Protein AF-A0A4Q4M6F7-F1 (afdb_monomer_lite)

Sequence (134 aa):
MSRASLPPITITNVLPPHSGQSPSTTSTSSVPSSMERASRRMSLDIPGPRDLAVVAYSQWQQSNVADEAQKTEYQKACDITLLEMLDLEQLHEDQDYDFFIQNGVKRGVARRYVRDIGRWAELHKSTCNREQES

Foldseek 3Di:
DDDDDDDDDDDDDDDDDDDDDDDDDDDDDPPDPVVVVVVPLPQLCQDDDQLVLLVVLLVVVLVVDDDPVLNVLSVQVSVVCVVVPHGLSRLQSVVPLVVSVVVPRDSVSSNCSSVCSSVVSVVNVVVVVVVVVD

Radius of gyration: 25.96 Å; chains: 1; bounding box: 68×55×56 Å

Organism: Alternaria alternata (NCBI:txid5599)

Secondary structure (DSSP, 8-state):
-PPP-PPPPP--PPPPP-------------PPPHHHHHTTS------S-HHHHHHHHHHHHHHT---HHHHHHHHHHHHHHHHTT--HHHHHHH---HHHHHTT--HHHHHHHHHTHHHHHHHHHHHHHHHH--

Structure (mmCIF, N/CA/C/O backbone):
data_AF-A0A4Q4M6F7-F1
#
_entry.id   AF-A0A4Q4M6F7-F1
#
loop_
_atom_site.group_PDB
_atom_site.id
_atom_site.type_symbol
_atom_site.label_atom_id
_atom_site.label_alt_id
_atom_site.label_comp_id
_atom_site.label_asym_id
_atom_site.label_entity_id
_atom_site.label_seq_id
_atom_site.pdbx_PDB_ins_code
_atom_site.Cartn_x
_atom_site.Cartn_y
_atom_site.Cartn_z
_atom_site.occupancy
_atom_site.B_iso_or_equiv
_atom_site.auth_seq_id
_atom_site.auth_comp_id
_atom_site.auth_asym_id
_atom_site.auth_atom_id
_atom_site.pdbx_PDB_model_num
ATOM 1 N N . MET A 1 1 ? 55.251 -38.724 0.946 1.00 47.25 1 MET A N 1
ATOM 2 C CA . MET A 1 1 ? 53.782 -38.901 0.963 1.00 47.25 1 MET A CA 1
ATOM 3 C C . MET A 1 1 ? 53.306 -38.805 -0.479 1.00 47.25 1 MET A C 1
ATOM 5 O O . MET A 1 1 ? 53.420 -37.745 -1.079 1.00 47.25 1 MET A O 1
ATOM 9 N N . SER A 1 2 ? 52.955 -39.941 -1.076 1.00 51.34 2 SER A N 1
ATOM 10 C CA . SER A 1 2 ? 52.744 -40.102 -2.520 1.00 51.34 2 SER A CA 1
ATOM 11 C C . SER A 1 2 ? 51.392 -39.523 -2.957 1.00 51.34 2 SER A C 1
ATOM 13 O O . SER A 1 2 ? 50.365 -39.873 -2.382 1.00 51.34 2 SER A O 1
ATOM 15 N N . ARG A 1 3 ? 51.385 -38.641 -3.969 1.00 54.09 3 ARG A N 1
ATOM 16 C CA . ARG A 1 3 ? 50.157 -38.151 -4.626 1.00 54.09 3 ARG A CA 1
ATOM 17 C C . ARG A 1 3 ? 49.496 -39.309 -5.374 1.00 54.09 3 ARG A C 1
ATOM 19 O O . ARG A 1 3 ? 50.128 -39.916 -6.235 1.00 54.09 3 ARG A O 1
ATOM 26 N N . ALA A 1 4 ? 48.234 -39.591 -5.061 1.00 61.91 4 ALA A N 1
ATOM 27 C CA . ALA A 1 4 ? 47.411 -40.499 -5.847 1.00 61.91 4 ALA A CA 1
ATOM 28 C C . ALA A 1 4 ? 47.161 -39.878 -7.232 1.00 61.91 4 ALA A C 1
ATOM 30 O O . ALA A 1 4 ? 46.590 -38.793 -7.342 1.00 61.91 4 ALA A O 1
ATOM 31 N N . SER A 1 5 ? 47.647 -40.549 -8.276 1.00 67.00 5 SER A N 1
ATOM 32 C CA . SER A 1 5 ? 47.371 -40.219 -9.673 1.00 67.00 5 SER A CA 1
ATOM 33 C C . SER A 1 5 ? 46.030 -40.844 -10.043 1.00 67.00 5 SER A C 1
ATOM 35 O O . SER A 1 5 ? 45.917 -42.069 -10.080 1.00 67.00 5 SER A O 1
ATOM 37 N N . LEU A 1 6 ? 45.001 -40.022 -10.244 1.00 74.88 6 LEU A N 1
ATOM 38 C CA . LEU A 1 6 ? 43.699 -40.496 -10.708 1.00 74.88 6 LEU A CA 1
ATOM 39 C C . LEU A 1 6 ? 43.691 -40.562 -12.241 1.00 74.88 6 LEU A C 1
ATOM 41 O O . LEU A 1 6 ? 44.250 -39.671 -12.887 1.00 74.88 6 LEU A O 1
ATOM 45 N N . PRO A 1 7 ? 43.077 -41.599 -12.835 1.00 74.06 7 PRO A N 1
ATOM 46 C CA . PRO A 1 7 ? 42.984 -41.713 -14.280 1.00 74.06 7 PRO A CA 1
ATOM 47 C C . PRO A 1 7 ? 42.039 -40.646 -14.871 1.00 74.06 7 PRO A C 1
ATOM 49 O O . PRO A 1 7 ? 41.150 -40.150 -14.172 1.00 74.06 7 PRO A O 1
ATOM 52 N N . PRO A 1 8 ? 42.199 -40.296 -16.160 1.00 69.06 8 PRO A N 1
ATOM 53 C CA . PRO A 1 8 ? 41.361 -39.305 -16.829 1.00 69.06 8 PRO A CA 1
ATOM 54 C C . PRO A 1 8 ? 39.900 -39.760 -16.932 1.00 69.06 8 PRO A C 1
ATOM 56 O O . PRO A 1 8 ? 39.624 -40.911 -17.264 1.00 69.06 8 PRO A O 1
ATOM 59 N N . ILE A 1 9 ? 38.964 -38.838 -16.698 1.00 75.50 9 ILE A N 1
ATOM 60 C CA . ILE A 1 9 ? 37.523 -39.070 -16.855 1.00 75.50 9 ILE A CA 1
ATOM 61 C C . ILE A 1 9 ? 37.095 -38.563 -18.234 1.00 75.50 9 ILE A C 1
ATOM 63 O O . ILE A 1 9 ? 37.317 -37.401 -18.571 1.00 75.50 9 ILE A O 1
ATOM 67 N N . THR A 1 10 ? 36.461 -39.425 -19.029 1.00 74.81 10 THR A N 1
ATOM 68 C CA . THR A 1 10 ? 35.885 -39.068 -20.332 1.00 74.81 10 THR A CA 1
ATOM 69 C C . THR A 1 10 ? 34.380 -38.861 -20.187 1.00 74.81 10 THR A C 1
ATOM 71 O O . THR A 1 10 ? 33.653 -39.801 -19.874 1.00 74.81 10 THR A O 1
ATOM 74 N N . ILE A 1 11 ? 33.903 -37.638 -20.427 1.00 76.31 11 ILE A N 1
ATOM 75 C CA . ILE A 1 11 ? 32.470 -37.311 -20.440 1.00 76.31 11 ILE A CA 1
ATOM 76 C C . ILE A 1 11 ? 31.996 -37.313 -21.897 1.00 76.31 11 ILE A C 1
ATOM 78 O O . ILE A 1 11 ? 32.428 -36.482 -22.692 1.00 76.31 11 ILE A O 1
ATOM 82 N N . THR A 1 12 ? 31.117 -38.253 -22.248 1.00 73.44 12 THR A N 1
ATOM 83 C CA . THR A 1 12 ? 30.487 -38.330 -23.577 1.00 73.44 12 THR A CA 1
ATOM 84 C C . THR A 1 12 ? 29.114 -37.673 -23.512 1.00 73.44 12 THR A C 1
ATOM 86 O O . THR A 1 12 ? 28.226 -38.173 -22.827 1.00 73.44 12 THR A O 1
ATOM 89 N N . ASN A 1 13 ? 28.933 -36.559 -24.220 1.00 68.44 13 ASN A N 1
ATOM 90 C CA . ASN A 1 13 ? 27.624 -35.932 -24.366 1.00 68.44 13 ASN A CA 1
ATOM 91 C C . ASN A 1 13 ? 26.873 -36.614 -25.520 1.00 68.44 13 ASN A C 1
ATOM 93 O O . ASN A 1 13 ? 27.329 -36.560 -26.662 1.00 68.44 13 ASN A O 1
ATOM 97 N N . VAL A 1 14 ? 25.748 -37.268 -25.233 1.00 76.38 14 VAL A N 1
ATOM 98 C CA . VAL A 1 14 ? 24.886 -37.881 -26.255 1.00 76.38 14 VAL A CA 1
ATOM 99 C C . VAL A 1 14 ? 23.678 -36.983 -26.512 1.00 76.38 14 VAL A C 1
ATOM 101 O O . VAL A 1 14 ? 22.942 -36.636 -25.593 1.00 76.38 14 VAL A O 1
ATOM 104 N N . LEU A 1 15 ? 23.485 -36.583 -27.770 1.00 68.50 15 LEU A N 1
ATOM 105 C CA . LEU A 1 15 ? 22.329 -35.799 -28.201 1.00 68.50 15 LEU A CA 1
ATOM 106 C C . LEU A 1 15 ? 21.182 -36.760 -28.580 1.00 68.50 15 LEU A C 1
ATOM 108 O O . LEU A 1 15 ? 21.435 -37.712 -29.323 1.00 68.50 15 LEU A O 1
ATOM 112 N N . PRO A 1 16 ? 19.936 -36.548 -28.119 1.00 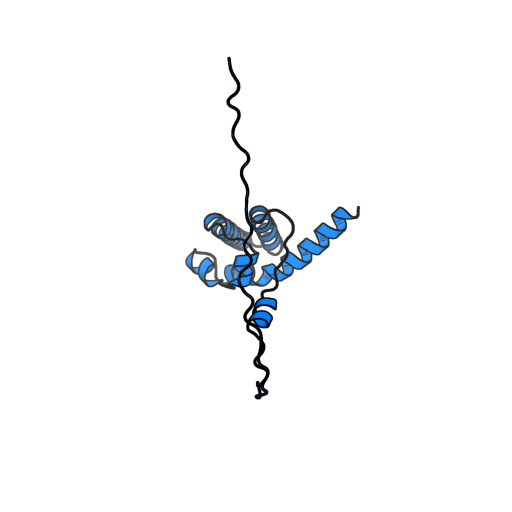59.81 16 PRO A N 1
ATOM 113 C CA . PRO A 1 16 ? 18.805 -37.373 -28.532 1.00 59.81 16 PRO A CA 1
ATOM 114 C C . PRO A 1 16 ? 18.541 -37.268 -30.046 1.00 59.81 16 PRO A C 1
ATOM 116 O O . PRO A 1 16 ? 18.718 -36.189 -30.624 1.00 59.81 16 PRO A O 1
ATOM 119 N N . PRO A 1 17 ? 18.081 -38.347 -30.701 1.00 55.28 17 PRO A N 1
ATOM 120 C CA . PRO A 1 17 ? 17.718 -38.309 -32.110 1.00 55.28 17 PRO A CA 1
ATOM 121 C C . PRO A 1 17 ? 16.516 -37.380 -32.329 1.00 55.28 17 PRO A C 1
ATOM 123 O O . PRO A 1 17 ? 15.420 -37.601 -31.813 1.00 55.28 17 PRO A O 1
ATOM 126 N N . HIS A 1 18 ? 16.726 -36.339 -33.132 1.00 58.00 18 HIS A N 1
ATOM 127 C CA . HIS A 1 18 ? 15.663 -35.525 -33.702 1.00 58.00 18 HIS A CA 1
ATOM 128 C C . HIS A 1 18 ? 14.899 -36.383 -34.716 1.00 58.00 18 HIS A C 1
ATOM 130 O O . HIS A 1 18 ? 15.433 -36.781 -35.749 1.00 58.00 18 HIS A O 1
ATOM 136 N N . SER A 1 19 ? 13.645 -36.707 -34.408 1.00 55.44 19 SER A N 1
ATOM 137 C CA . SER A 1 19 ? 12.766 -37.385 -35.362 1.00 55.44 19 SER A CA 1
ATOM 138 C C . SER A 1 19 ? 12.347 -36.388 -36.441 1.00 55.44 19 SER A C 1
ATOM 140 O O . SER A 1 19 ? 11.687 -35.388 -36.159 1.00 55.44 19 SER A O 1
ATOM 142 N N . GLY A 1 20 ? 12.785 -36.640 -37.673 1.00 51.84 20 GLY A N 1
ATOM 143 C CA . GLY A 1 20 ? 12.445 -35.845 -38.845 1.00 51.84 20 GLY A CA 1
ATOM 144 C C . GLY A 1 20 ? 11.037 -36.134 -39.378 1.00 51.84 20 GLY A C 1
ATOM 145 O O . GLY A 1 20 ? 10.696 -37.278 -39.645 1.00 51.84 20 GLY A O 1
ATOM 146 N N . GLN A 1 21 ? 10.289 -35.041 -39.563 1.00 52.28 21 GLN A N 1
ATOM 147 C CA . GLN A 1 21 ? 9.378 -34.696 -40.671 1.00 52.28 21 GLN A CA 1
ATOM 148 C C . GLN A 1 21 ? 8.187 -35.599 -41.065 1.00 52.28 21 GLN A C 1
ATOM 150 O O . GLN A 1 21 ? 8.338 -36.705 -41.573 1.00 52.28 21 GLN A O 1
ATOM 155 N N . SER A 1 22 ? 7.005 -34.970 -41.135 1.00 43.03 22 SER A N 1
ATOM 156 C CA . SER A 1 22 ? 6.291 -34.839 -42.421 1.00 43.03 22 SER A CA 1
ATOM 157 C C . SER A 1 22 ? 5.313 -33.652 -42.447 1.00 43.03 22 SER A C 1
ATOM 159 O O . SER A 1 22 ? 4.704 -33.351 -41.420 1.00 43.03 22 SER A O 1
ATOM 161 N N . PRO A 1 23 ? 5.150 -32.970 -43.600 1.00 58.44 23 PRO A N 1
ATOM 162 C CA . PRO A 1 23 ? 4.216 -31.867 -43.780 1.00 58.44 23 PRO A CA 1
ATOM 163 C C . PRO A 1 23 ? 2.865 -32.390 -44.276 1.00 58.44 23 PRO A C 1
ATOM 165 O O . PRO A 1 23 ? 2.827 -33.209 -45.189 1.00 58.44 23 PRO A O 1
ATOM 168 N N . SER A 1 24 ? 1.752 -31.890 -43.740 1.00 40.03 24 SER A N 1
ATOM 169 C CA . SER A 1 24 ? 0.466 -31.864 -44.449 1.00 40.03 24 SER A CA 1
ATOM 170 C C . SER A 1 24 ? -0.499 -30.892 -43.783 1.00 40.03 24 SER A C 1
ATOM 172 O O . SER A 1 24 ? -0.732 -30.911 -42.580 1.00 40.03 24 SER A O 1
ATOM 174 N N . THR A 1 25 ? -1.020 -30.019 -44.629 1.00 50.88 25 THR A N 1
ATOM 175 C CA . THR A 1 25 ? -1.990 -28.953 -44.410 1.00 50.88 25 THR A CA 1
ATOM 176 C C . THR A 1 25 ? -3.277 -29.432 -43.744 1.00 50.88 25 THR A C 1
ATOM 178 O O . THR A 1 25 ? -3.956 -30.297 -44.296 1.00 50.88 25 THR A O 1
ATOM 181 N N . THR A 1 26 ? -3.699 -28.802 -42.646 1.00 42.78 26 THR A N 1
ATOM 182 C CA . THR A 1 26 ? -5.131 -28.604 -42.372 1.00 42.78 26 THR A CA 1
ATOM 183 C C . THR A 1 26 ? -5.357 -27.457 -41.388 1.00 42.78 26 THR A C 1
ATOM 185 O O . THR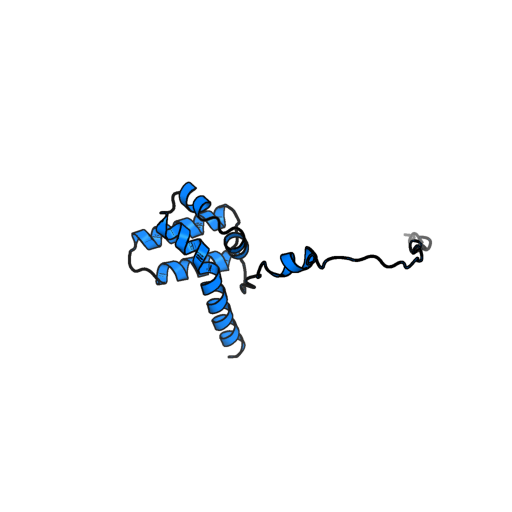 A 1 26 ? -4.730 -27.375 -40.341 1.00 42.78 26 THR A O 1
ATOM 188 N N . SER A 1 27 ? -6.243 -26.562 -41.813 1.00 50.47 27 SER A N 1
ATOM 189 C CA . SER A 1 27 ? -6.915 -25.447 -41.151 1.00 50.47 27 SER A CA 1
ATOM 190 C C . SER A 1 27 ? -6.808 -25.364 -39.624 1.00 50.47 27 SER A C 1
ATOM 192 O O . SER A 1 27 ? -7.411 -26.164 -38.913 1.00 50.47 27 SER A O 1
ATOM 194 N N . THR A 1 28 ? -6.195 -24.290 -39.124 1.00 41.25 28 THR A N 1
ATOM 195 C CA . THR A 1 28 ? -6.323 -23.903 -37.714 1.00 41.25 28 THR A CA 1
ATOM 196 C C . THR A 1 28 ? -6.846 -22.479 -37.646 1.00 41.25 28 THR A C 1
ATOM 198 O O . THR A 1 28 ? -6.126 -21.514 -37.891 1.00 41.25 28 THR A O 1
ATOM 201 N N . SER A 1 29 ? -8.138 -22.373 -37.326 1.00 51.91 29 SER A N 1
ATOM 202 C CA . SER A 1 29 ? -8.727 -21.204 -36.675 1.00 51.91 29 SER A CA 1
ATOM 203 C C . SER A 1 29 ? -7.724 -20.666 -35.659 1.00 51.91 29 SER A C 1
ATOM 205 O O . SER A 1 29 ? -7.322 -21.400 -34.757 1.00 51.91 29 SER A O 1
ATOM 207 N N . SER A 1 30 ? -7.304 -19.415 -35.821 1.00 50.44 30 SER A N 1
ATOM 208 C CA . SER A 1 30 ? -6.378 -18.721 -34.933 1.00 50.44 30 SER A CA 1
ATOM 209 C C . SER A 1 30 ? -7.007 -18.544 -33.550 1.00 50.44 30 SER A C 1
ATOM 211 O O . SER A 1 30 ? -7.541 -17.489 -33.214 1.00 50.44 30 SER A O 1
ATOM 213 N N . VAL A 1 31 ? -6.972 -19.599 -32.740 1.00 61.38 31 VAL A N 1
ATOM 214 C CA . VAL A 1 31 ? -7.026 -19.477 -31.290 1.00 61.38 31 VAL A CA 1
ATOM 215 C C . VAL A 1 31 ? -5.684 -18.879 -30.870 1.00 61.38 31 VAL A C 1
ATOM 217 O O . VAL A 1 31 ? -4.650 -19.489 -31.151 1.00 61.38 31 VAL A O 1
ATOM 220 N N . PRO A 1 32 ? -5.647 -17.683 -30.259 1.00 49.47 32 PRO A N 1
ATOM 221 C CA . PRO A 1 32 ? -4.391 -17.145 -29.769 1.00 49.47 32 PRO A CA 1
ATOM 222 C C . PRO A 1 32 ? -3.803 -18.141 -28.769 1.00 49.47 32 PRO A C 1
ATOM 224 O O . PRO A 1 32 ? -4.480 -18.591 -27.839 1.00 49.47 32 PRO A O 1
ATOM 227 N N . SER A 1 33 ? -2.549 -18.519 -29.021 1.00 49.50 33 SER A N 1
ATOM 228 C CA . SER A 1 33 ? -1.758 -19.386 -28.157 1.00 49.50 33 SER A CA 1
ATOM 229 C C . SER A 1 33 ? -1.837 -18.870 -26.722 1.00 49.50 33 SER A C 1
ATOM 231 O O . SER A 1 33 ? -1.714 -17.671 -26.477 1.00 49.50 33 SER A O 1
ATOM 233 N N . SER A 1 34 ? -2.011 -19.773 -25.756 1.00 54.56 34 SER A N 1
ATOM 234 C CA . SER A 1 34 ? -2.006 -19.463 -24.318 1.00 54.56 34 SER A CA 1
ATOM 235 C C . SER A 1 34 ? -0.778 -18.641 -23.882 1.00 54.56 34 SER A C 1
ATOM 237 O O . SER A 1 34 ? -0.822 -17.960 -22.859 1.00 54.56 34 SER A O 1
ATOM 239 N N . MET A 1 35 ? 0.292 -18.660 -24.681 1.00 50.44 35 MET A N 1
ATOM 240 C CA . MET A 1 35 ? 1.505 -17.865 -24.499 1.00 50.44 35 MET A CA 1
ATOM 241 C C . MET A 1 35 ? 1.275 -16.347 -24.651 1.00 50.44 35 MET A C 1
ATOM 243 O O . MET A 1 35 ? 1.936 -15.571 -23.974 1.00 50.44 35 MET A O 1
ATOM 247 N N . GLU A 1 36 ? 0.289 -15.904 -25.441 1.00 45.12 36 GLU A N 1
ATOM 248 C CA . GLU A 1 36 ? -0.084 -14.480 -25.539 1.00 45.12 36 GLU A CA 1
ATOM 249 C C . GLU A 1 36 ? -0.959 -13.998 -24.372 1.00 45.12 36 GLU A C 1
ATOM 251 O O . GLU A 1 36 ? -0.925 -12.818 -24.021 1.00 45.12 36 GLU A O 1
ATOM 256 N N . ARG A 1 37 ? -1.715 -14.888 -23.709 1.00 46.94 37 ARG A N 1
ATOM 257 C CA . ARG A 1 37 ? -2.390 -14.526 -22.446 1.00 46.94 37 ARG A CA 1
ATOM 258 C C . ARG A 1 37 ? -1.407 -14.380 -21.290 1.00 46.94 37 ARG A C 1
ATOM 260 O O . ARG A 1 37 ? -1.651 -13.568 -20.404 1.00 46.94 37 ARG A O 1
ATOM 267 N N . ALA A 1 38 ? -0.293 -15.113 -21.317 1.00 49.44 38 ALA A N 1
ATOM 268 C CA . ALA A 1 38 ? 0.782 -14.952 -20.340 1.00 49.44 38 ALA A CA 1
ATOM 269 C C . ALA A 1 38 ? 1.484 -13.584 -20.459 1.00 49.44 38 ALA A C 1
ATOM 271 O O . ALA A 1 38 ? 2.035 -13.097 -19.480 1.00 49.44 38 ALA A O 1
ATOM 272 N N . SER A 1 39 ? 1.388 -12.926 -21.621 1.00 46.81 39 SER A N 1
ATOM 273 C CA . SER A 1 39 ? 2.016 -11.629 -21.901 1.00 46.81 39 SER A CA 1
ATOM 274 C C . SER A 1 39 ? 1.277 -10.411 -21.317 1.00 46.81 39 SER A C 1
ATOM 276 O O . SER A 1 39 ? 1.681 -9.280 -21.577 1.00 46.81 39 SER A O 1
ATOM 278 N N . ARG A 1 40 ? 0.184 -10.598 -20.559 1.00 50.81 40 ARG A N 1
ATOM 279 C CA . ARG A 1 40 ? -0.629 -9.495 -20.001 1.00 50.81 40 ARG A CA 1
ATOM 280 C C . ARG A 1 40 ? -0.828 -9.517 -18.486 1.00 50.81 40 ARG A C 1
ATOM 282 O O . ARG A 1 40 ? -1.638 -8.747 -17.979 1.00 50.81 40 ARG A O 1
ATOM 289 N N . ARG A 1 41 ? -0.059 -10.315 -17.745 1.00 56.78 41 ARG A N 1
ATOM 290 C CA . ARG A 1 41 ? 0.208 -9.978 -16.340 1.00 56.78 41 ARG A CA 1
ATOM 291 C C . ARG A 1 41 ? 1.327 -8.947 -16.359 1.00 56.78 41 ARG A C 1
ATOM 293 O O . ARG A 1 41 ? 2.491 -9.311 -16.440 1.00 56.78 41 ARG A O 1
ATOM 300 N N . MET A 1 42 ? 0.955 -7.672 -16.476 1.00 64.38 42 MET A N 1
ATOM 301 C CA . MET A 1 42 ? 1.910 -6.564 -16.523 1.00 64.38 42 MET A CA 1
ATOM 302 C C . MET A 1 42 ? 2.711 -6.586 -15.220 1.00 64.38 42 MET A C 1
ATOM 304 O O . MET A 1 42 ? 2.160 -6.242 -14.174 1.00 64.38 42 MET A O 1
ATOM 308 N N . SER A 1 43 ? 3.969 -7.035 -15.277 1.00 80.56 43 SER A N 1
ATOM 309 C CA . SER A 1 43 ? 4.887 -6.875 -14.154 1.00 80.56 43 SER A CA 1
ATOM 310 C C . SER A 1 43 ? 4.983 -5.388 -13.849 1.00 80.56 43 SER A C 1
ATOM 312 O O . SER A 1 43 ? 5.045 -4.543 -14.750 1.00 80.56 43 SER A O 1
ATOM 314 N N . LEU A 1 44 ? 4.908 -5.049 -12.568 1.00 90.38 44 LEU A N 1
ATOM 315 C CA . LEU A 1 44 ? 4.963 -3.656 -12.169 1.00 90.38 44 LEU A CA 1
ATOM 316 C C . LEU A 1 44 ? 6.402 -3.161 -12.098 1.00 90.38 44 LEU A C 1
ATOM 318 O O . LEU A 1 44 ? 6.553 -1.965 -11.909 1.00 90.38 44 LEU A O 1
ATOM 322 N N . ASP A 1 45 ? 7.419 -4.011 -12.296 1.00 90.69 45 ASP A N 1
ATOM 323 C CA . ASP A 1 45 ? 8.868 -3.733 -12.264 1.00 90.69 45 ASP A CA 1
ATOM 324 C C . ASP A 1 45 ? 9.233 -2.682 -11.206 1.00 90.69 45 ASP A C 1
ATOM 326 O O . ASP A 1 45 ? 9.856 -1.656 -11.496 1.00 90.69 45 ASP A O 1
ATOM 330 N N . ILE A 1 46 ? 8.738 -2.883 -9.986 1.00 94.25 46 ILE A N 1
ATOM 331 C CA . ILE A 1 46 ? 8.907 -1.922 -8.898 1.00 94.25 46 ILE A CA 1
ATOM 332 C C . ILE A 1 46 ? 10.387 -1.937 -8.486 1.00 94.25 46 ILE A C 1
ATOM 334 O O . ILE A 1 46 ? 10.907 -3.005 -8.155 1.00 94.25 46 ILE A O 1
ATOM 338 N N . PRO A 1 47 ? 11.092 -0.791 -8.516 1.00 93.00 47 PRO A N 1
ATOM 339 C CA . PRO A 1 47 ? 12.501 -0.750 -8.153 1.00 93.00 47 PRO A CA 1
ATOM 340 C C . PRO A 1 47 ? 12.708 -1.003 -6.651 1.00 93.00 47 PRO A C 1
ATOM 342 O O . PRO A 1 47 ? 11.911 -0.579 -5.817 1.00 93.00 47 PRO A O 1
ATOM 345 N N . GLY A 1 48 ? 13.833 -1.640 -6.313 1.00 93.38 48 GLY A N 1
ATOM 346 C CA . GLY A 1 48 ? 14.268 -1.867 -4.932 1.00 93.38 48 GLY A CA 1
ATOM 347 C C . GLY A 1 48 ? 13.712 -3.141 -4.269 1.00 93.38 48 GLY A C 1
ATOM 348 O O . GLY A 1 48 ? 13.064 -3.961 -4.920 1.00 93.38 48 GLY A O 1
ATOM 349 N N . PRO A 1 49 ? 14.017 -3.357 -2.973 1.00 97.19 49 PRO A N 1
ATOM 350 C CA . PRO A 1 49 ? 13.520 -4.506 -2.214 1.00 97.19 49 PRO A CA 1
ATOM 351 C C . PRO A 1 49 ? 11.995 -4.486 -2.041 1.00 97.19 49 PRO A C 1
ATOM 353 O O . PRO A 1 49 ? 11.400 -3.440 -1.782 1.00 97.19 49 PRO A O 1
ATOM 356 N N . ARG A 1 50 ? 11.363 -5.658 -2.161 1.00 97.50 50 ARG A N 1
ATOM 357 C CA . ARG A 1 50 ? 9.897 -5.810 -2.185 1.00 97.50 50 ARG A CA 1
ATOM 358 C C . ARG A 1 50 ? 9.223 -5.427 -0.868 1.00 97.50 50 ARG A C 1
ATOM 360 O O . ARG A 1 50 ? 8.196 -4.757 -0.875 1.00 97.50 50 ARG A O 1
ATOM 367 N N . ASP A 1 51 ? 9.818 -5.816 0.250 1.00 98.00 51 ASP A N 1
ATOM 368 C CA . ASP A 1 51 ? 9.366 -5.475 1.599 1.00 98.00 51 ASP A CA 1
ATOM 369 C C . ASP A 1 51 ? 9.424 -3.959 1.844 1.00 98.00 51 ASP A C 1
ATOM 371 O O . ASP A 1 51 ? 8.458 -3.360 2.320 1.00 98.00 51 ASP A O 1
ATOM 375 N N . LEU A 1 52 ? 10.513 -3.308 1.425 1.00 98.19 52 LEU A N 1
ATOM 376 C CA . LEU A 1 52 ? 10.636 -1.851 1.511 1.00 98.19 52 LEU A CA 1
ATOM 377 C C . LEU A 1 52 ? 9.648 -1.133 0.585 1.00 98.19 52 LEU A C 1
ATOM 379 O O . LEU A 1 52 ? 9.114 -0.087 0.961 1.00 98.19 52 LEU A O 1
ATOM 383 N N . ALA A 1 53 ? 9.355 -1.697 -0.589 1.00 98.06 53 ALA A N 1
ATOM 384 C CA . ALA A 1 53 ? 8.338 -1.160 -1.485 1.00 98.06 53 ALA A CA 1
ATOM 385 C C . ALA A 1 53 ? 6.941 -1.170 -0.840 1.00 98.06 53 ALA A C 1
ATOM 387 O O . ALA A 1 53 ? 6.224 -0.176 -0.946 1.00 98.06 53 ALA A O 1
ATOM 388 N N . VAL A 1 54 ? 6.570 -2.231 -0.109 1.00 98.62 54 VAL A N 1
ATOM 389 C CA . VAL A 1 54 ? 5.302 -2.292 0.647 1.00 98.62 54 VAL A CA 1
ATOM 390 C C . VAL A 1 54 ? 5.224 -1.169 1.687 1.00 98.62 54 VAL A C 1
ATOM 392 O O . VAL A 1 54 ? 4.195 -0.491 1.796 1.00 98.62 54 VAL A O 1
ATOM 395 N N . VAL A 1 55 ? 6.316 -0.912 2.411 1.00 98.56 55 VAL A N 1
ATOM 396 C CA . VAL A 1 55 ? 6.382 0.177 3.400 1.00 98.56 55 VAL A CA 1
ATOM 397 C C . VAL A 1 55 ? 6.246 1.543 2.722 1.00 98.56 55 VAL A C 1
ATOM 399 O O . VAL A 1 55 ? 5.405 2.349 3.125 1.00 98.56 55 VAL A O 1
ATOM 402 N N . ALA A 1 56 ? 7.019 1.801 1.665 1.00 98.44 56 ALA A N 1
ATOM 403 C CA . ALA A 1 56 ? 6.994 3.068 0.936 1.00 98.44 56 ALA A CA 1
ATOM 404 C C . ALA A 1 56 ? 5.620 3.344 0.301 1.00 98.44 56 ALA A C 1
ATOM 406 O O . ALA A 1 56 ? 5.096 4.459 0.381 1.00 98.44 56 ALA A O 1
ATOM 407 N N . TYR A 1 57 ? 4.995 2.318 -0.274 1.00 98.69 57 TYR A N 1
ATOM 408 C CA . TYR A 1 57 ? 3.638 2.399 -0.798 1.00 98.69 57 TYR A CA 1
ATOM 409 C C . TYR A 1 57 ? 2.620 2.749 0.287 1.00 98.69 57 TYR A C 1
ATOM 411 O O . TYR A 1 57 ? 1.770 3.622 0.101 1.00 98.69 57 TYR A O 1
ATOM 419 N N . SER A 1 58 ? 2.724 2.107 1.448 1.00 98.56 58 SER A N 1
ATOM 420 C CA . SER A 1 58 ? 1.812 2.346 2.567 1.00 98.56 58 SER A CA 1
ATOM 421 C C . SER A 1 58 ? 1.964 3.755 3.135 1.00 98.56 58 SER A C 1
ATOM 423 O O . SER A 1 58 ? 0.967 4.395 3.468 1.00 98.56 58 SER A O 1
ATOM 425 N N . GLN A 1 59 ? 3.187 4.283 3.185 1.00 98.56 59 GLN A N 1
ATOM 426 C CA . GLN A 1 59 ? 3.442 5.682 3.537 1.00 98.56 59 GLN A CA 1
ATOM 427 C C . GLN A 1 59 ? 2.845 6.643 2.502 1.00 98.56 59 GLN A C 1
ATOM 429 O O . GLN A 1 59 ? 2.232 7.646 2.870 1.00 98.56 59 GLN A O 1
ATOM 434 N N . TRP A 1 60 ? 2.958 6.322 1.209 1.00 98.50 60 TRP A N 1
ATOM 435 C CA . TRP A 1 60 ? 2.306 7.093 0.152 1.00 98.50 60 TRP A CA 1
ATOM 436 C C . 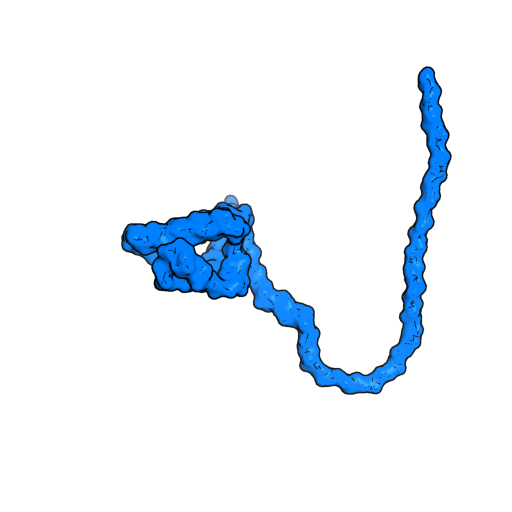TRP A 1 60 ? 0.777 7.061 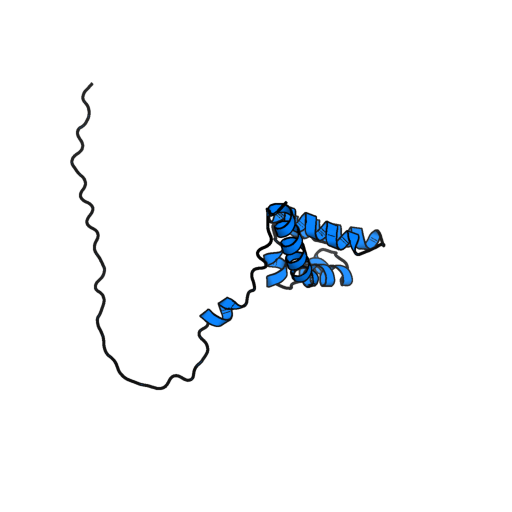0.278 1.00 98.50 60 TRP A C 1
ATOM 438 O O . TRP A 1 60 ? 0.134 8.097 0.156 1.00 98.50 60 TRP A O 1
ATOM 448 N N . GLN A 1 61 ? 0.159 5.923 0.596 1.00 98.38 61 GLN A N 1
ATOM 449 C CA . GLN A 1 61 ? -1.286 5.868 0.853 1.00 98.38 61 GLN A CA 1
ATOM 450 C C . GLN A 1 61 ? -1.699 6.763 2.029 1.00 98.38 61 GLN A C 1
ATOM 452 O O . GLN A 1 61 ? -2.668 7.518 1.932 1.00 98.38 61 GLN A O 1
ATOM 457 N N . GLN A 1 62 ? -0.927 6.737 3.118 1.00 98.56 62 GLN A N 1
ATOM 458 C CA . GLN A 1 62 ? -1.173 7.565 4.298 1.00 98.56 62 GLN A CA 1
ATOM 459 C C . GLN A 1 62 ? -1.014 9.068 4.023 1.00 98.56 62 GLN A C 1
ATOM 461 O O . GLN A 1 62 ? -1.747 9.865 4.605 1.00 98.56 62 GLN A O 1
ATOM 466 N N . SER A 1 63 ? -0.112 9.477 3.123 1.00 98.12 63 SER A N 1
ATOM 467 C CA . SER A 1 63 ? 0.052 10.893 2.756 1.00 98.12 63 SER A CA 1
ATOM 468 C C . SER A 1 63 ? -1.102 11.441 1.907 1.00 98.12 63 SER A C 1
ATOM 470 O O . SER A 1 63 ? -1.317 12.651 1.873 1.00 98.12 63 SER A O 1
ATOM 472 N N . ASN A 1 64 ? -1.888 10.565 1.271 1.00 97.44 64 ASN A N 1
ATOM 473 C CA . ASN A 1 64 ? -3.076 10.936 0.500 1.00 97.44 64 ASN A CA 1
ATOM 474 C C . ASN A 1 64 ? -4.340 11.122 1.365 1.00 97.44 64 ASN A C 1
ATOM 476 O O . ASN A 1 64 ? -5.407 11.423 0.822 1.00 97.44 64 ASN A O 1
ATOM 480 N N . VAL A 1 65 ? -4.259 10.944 2.689 1.00 97.50 65 VAL A N 1
ATOM 481 C CA . VAL A 1 65 ? -5.402 11.079 3.605 1.00 97.50 65 VAL A CA 1
ATOM 482 C C . VAL A 1 65 ? -5.060 11.945 4.819 1.00 97.50 65 VAL A C 1
ATOM 484 O O . VAL A 1 65 ? -3.950 11.908 5.343 1.00 97.50 65 VAL A O 1
ATOM 487 N N . ALA A 1 66 ? -6.025 12.744 5.280 1.00 98.25 66 ALA A N 1
ATOM 488 C CA . ALA A 1 66 ? -5.854 13.613 6.449 1.00 98.25 66 ALA A CA 1
ATOM 489 C C . ALA A 1 66 ? -6.312 12.956 7.762 1.00 98.25 66 ALA A C 1
ATOM 491 O O . ALA A 1 66 ? -5.829 13.321 8.828 1.00 98.25 66 ALA A O 1
ATOM 492 N N . ASP A 1 67 ? -7.243 12.003 7.687 1.00 98.25 67 ASP A N 1
ATOM 493 C CA . ASP A 1 67 ? -7.835 11.353 8.854 1.00 98.25 67 ASP A CA 1
ATOM 494 C C . ASP A 1 67 ? -6.907 10.278 9.448 1.00 98.25 67 ASP A C 1
ATOM 496 O O . ASP A 1 67 ? -6.489 9.344 8.760 1.00 98.25 67 ASP A O 1
ATOM 500 N N . GLU A 1 68 ? -6.603 10.394 10.743 1.00 98.25 68 GLU A N 1
ATOM 501 C CA . GLU A 1 68 ? -5.672 9.494 11.439 1.00 98.25 68 GLU A CA 1
ATOM 502 C C . GLU A 1 68 ? -6.222 8.069 11.595 1.00 98.25 68 GLU A C 1
ATOM 504 O O . GLU A 1 68 ? -5.461 7.095 11.556 1.00 98.25 68 GLU A O 1
ATOM 509 N N . ALA A 1 69 ? -7.546 7.910 11.708 1.00 98.00 69 ALA A N 1
ATOM 510 C CA . ALA A 1 69 ? -8.143 6.580 11.744 1.00 98.00 69 ALA A CA 1
ATOM 511 C C . ALA A 1 69 ? -7.975 5.888 10.384 1.00 98.00 69 ALA A C 1
ATOM 513 O O . ALA A 1 69 ? -7.609 4.716 10.332 1.00 98.00 69 ALA A O 1
ATOM 514 N N . GLN A 1 70 ? -8.141 6.614 9.276 1.00 98.06 70 GLN A N 1
ATOM 515 C CA . GLN A 1 70 ? -7.894 6.091 7.936 1.00 98.06 70 GLN A CA 1
ATOM 516 C C . GLN A 1 70 ? -6.414 5.754 7.697 1.00 98.06 70 GLN A C 1
ATOM 518 O O . GLN A 1 70 ? -6.127 4.718 7.096 1.00 98.06 70 GLN A O 1
ATOM 523 N N . LYS A 1 71 ? -5.470 6.562 8.200 1.00 98.69 71 LYS A N 1
ATOM 524 C CA . LYS A 1 71 ? -4.033 6.224 8.157 1.00 98.69 71 LYS A CA 1
ATOM 525 C C . LYS A 1 71 ? -3.725 4.938 8.915 1.00 98.69 71 LYS A C 1
ATOM 527 O O . LYS A 1 71 ? -3.025 4.075 8.392 1.00 98.69 71 LYS A O 1
ATOM 532 N N . THR A 1 72 ? -4.316 4.776 10.099 1.00 98.62 72 THR A N 1
ATOM 533 C CA . THR A 1 72 ? -4.183 3.552 10.904 1.00 98.62 72 THR A CA 1
ATOM 534 C C . THR A 1 72 ? -4.670 2.321 10.135 1.00 98.62 72 THR A C 1
ATOM 536 O O . THR A 1 72 ? -4.050 1.264 10.200 1.00 98.62 72 THR A O 1
ATOM 539 N N . GLU A 1 73 ? -5.750 2.438 9.360 1.00 98.75 73 GLU A N 1
ATOM 540 C CA . GLU A 1 73 ? -6.229 1.337 8.516 1.00 98.75 73 GLU A CA 1
ATOM 541 C C . GLU A 1 73 ? -5.254 0.991 7.375 1.00 98.75 73 GLU A C 1
ATOM 543 O O . GLU A 1 73 ? -5.091 -0.186 7.055 1.00 98.75 73 GLU A O 1
ATOM 548 N N . TYR A 1 74 ? -4.564 1.976 6.787 1.00 98.69 74 TYR A N 1
ATOM 549 C CA . TYR A 1 74 ? -3.494 1.708 5.816 1.00 98.69 74 TYR A CA 1
ATOM 550 C C . TYR A 1 74 ? -2.267 1.061 6.462 1.00 98.69 74 TYR A C 1
ATOM 552 O O . TYR A 1 74 ? -1.671 0.168 5.863 1.00 98.69 74 TYR A O 1
ATOM 560 N N . GLN A 1 75 ? -1.915 1.464 7.687 1.00 98.75 75 GLN A N 1
ATOM 561 C CA . GLN A 1 75 ? -0.841 0.815 8.438 1.00 98.75 75 GLN A CA 1
ATOM 562 C C . GLN A 1 75 ? -1.166 -0.660 8.702 1.00 98.75 75 GLN A C 1
ATOM 564 O O . GLN A 1 75 ? -0.330 -1.516 8.448 1.00 98.75 75 GLN A O 1
ATOM 569 N N . LYS A 1 76 ? -2.406 -0.983 9.091 1.00 98.75 76 LYS A N 1
ATOM 570 C CA . LYS A 1 76 ? -2.839 -2.384 9.240 1.00 98.75 76 LYS A CA 1
ATOM 571 C C . LYS A 1 76 ? -2.673 -3.183 7.949 1.00 98.75 76 LYS A C 1
ATOM 573 O O . LYS A 1 76 ? -2.182 -4.303 7.994 1.00 98.75 76 LYS A O 1
ATOM 578 N N . ALA A 1 77 ? -3.073 -2.623 6.804 1.00 98.75 77 ALA A N 1
ATOM 579 C CA . ALA A 1 77 ? -2.904 -3.295 5.515 1.00 98.75 77 ALA A CA 1
ATOM 580 C C . ALA A 1 77 ? -1.419 -3.558 5.190 1.00 98.75 77 ALA A C 1
ATOM 582 O O . ALA A 1 77 ? -1.088 -4.637 4.699 1.00 98.75 77 ALA A O 1
ATOM 583 N N . CYS A 1 78 ? -0.528 -2.617 5.528 1.00 98.75 78 CYS A N 1
ATOM 584 C CA . CYS A 1 78 ? 0.923 -2.802 5.439 1.00 98.75 78 CYS A CA 1
ATOM 585 C C . CYS A 1 78 ? 1.397 -3.975 6.303 1.00 98.75 78 CYS A C 1
ATOM 587 O O . CYS A 1 78 ? 2.069 -4.876 5.806 1.00 98.75 78 CYS A O 1
ATOM 589 N N . ASP A 1 79 ? 1.019 -3.976 7.582 1.00 98.81 79 ASP A N 1
ATOM 590 C CA . ASP A 1 79 ? 1.456 -4.983 8.550 1.00 98.81 79 ASP A CA 1
ATOM 591 C C . ASP A 1 79 ? 0.976 -6.384 8.145 1.00 98.81 79 ASP A C 1
ATOM 593 O O . ASP A 1 79 ? 1.758 -7.329 8.178 1.00 98.81 79 ASP A O 1
ATOM 597 N N . ILE A 1 80 ? -0.279 -6.511 7.694 1.00 98.69 80 ILE A N 1
ATOM 598 C CA . ILE A 1 80 ? -0.852 -7.770 7.185 1.00 98.69 80 ILE A CA 1
ATOM 599 C C . ILE A 1 80 ? -0.083 -8.263 5.952 1.00 98.69 80 ILE A C 1
ATOM 601 O O . ILE A 1 80 ? 0.248 -9.442 5.869 1.00 98.69 80 ILE A O 1
ATOM 605 N N . THR A 1 81 ? 0.220 -7.368 5.007 1.00 98.62 81 THR A N 1
ATOM 606 C CA . THR A 1 81 ? 0.956 -7.716 3.779 1.00 98.62 81 THR A CA 1
ATOM 607 C C . THR A 1 81 ? 2.335 -8.286 4.111 1.00 98.62 81 THR A C 1
ATOM 609 O O . THR A 1 81 ? 2.713 -9.337 3.600 1.00 98.62 81 THR A O 1
ATOM 612 N N . LEU A 1 82 ? 3.067 -7.624 5.012 1.00 98.62 82 LEU A N 1
ATOM 613 C CA . LEU A 1 82 ? 4.393 -8.069 5.443 1.00 98.62 82 LEU A CA 1
ATOM 614 C C . LEU A 1 82 ? 4.331 -9.357 6.275 1.00 98.62 82 LEU A C 1
ATOM 616 O O . LEU A 1 82 ? 5.192 -10.221 6.119 1.00 98.62 82 LEU A O 1
ATOM 620 N N . LEU A 1 83 ? 3.317 -9.500 7.135 1.00 98.44 83 LEU A N 1
ATOM 621 C CA . LEU A 1 83 ? 3.114 -10.687 7.967 1.00 98.44 83 LEU A CA 1
ATOM 622 C C . LEU A 1 83 ? 2.889 -11.946 7.121 1.00 98.44 83 LEU A C 1
ATOM 624 O O . LEU A 1 83 ? 3.492 -12.979 7.398 1.00 98.44 83 LEU A O 1
ATOM 628 N N . GLU A 1 84 ? 2.075 -11.843 6.069 1.00 98.12 84 GLU A N 1
ATOM 629 C CA . GLU A 1 84 ? 1.817 -12.941 5.129 1.00 98.12 84 GLU A CA 1
ATOM 630 C C . GLU A 1 84 ? 2.916 -13.094 4.059 1.00 98.12 84 GLU A C 1
ATOM 632 O O . GLU A 1 84 ? 2.798 -13.927 3.162 1.00 98.12 84 GLU A O 1
ATOM 637 N N . MET A 1 85 ? 4.006 -12.318 4.155 1.00 97.75 85 MET A N 1
ATOM 638 C CA . MET A 1 85 ? 5.129 -12.315 3.208 1.00 97.75 85 MET A CA 1
ATOM 639 C C . MET A 1 85 ? 4.704 -12.059 1.751 1.00 97.75 85 MET A C 1
ATOM 641 O O . MET A 1 85 ? 5.298 -12.605 0.818 1.00 97.75 85 MET A O 1
ATOM 645 N N . LEU A 1 86 ? 3.683 -11.221 1.563 1.00 97.94 86 LEU A N 1
ATOM 646 C CA . LEU A 1 86 ? 3.205 -10.793 0.253 1.00 97.94 86 LEU A CA 1
ATOM 647 C C . LEU A 1 86 ? 3.954 -9.546 -0.226 1.00 97.94 86 LEU A C 1
ATOM 649 O O . LEU A 1 86 ? 4.385 -8.705 0.567 1.00 97.94 86 LEU A O 1
ATOM 653 N N . ASP A 1 87 ? 4.064 -9.398 -1.543 1.00 97.50 87 ASP A N 1
ATOM 654 C CA . ASP A 1 87 ? 4.570 -8.188 -2.188 1.00 97.50 87 ASP A CA 1
ATOM 655 C C . ASP A 1 87 ? 3.498 -7.468 -3.025 1.00 97.50 87 ASP A C 1
ATOM 657 O O . ASP A 1 87 ? 2.413 -7.985 -3.297 1.00 97.50 87 ASP A O 1
ATOM 661 N N . LEU A 1 88 ? 3.793 -6.227 -3.426 1.00 97.69 88 LEU A N 1
ATOM 662 C CA . LEU A 1 88 ? 2.844 -5.398 -4.172 1.00 97.69 88 LEU A CA 1
ATOM 663 C C . LEU A 1 88 ? 2.507 -5.957 -5.561 1.00 97.69 88 LEU A C 1
ATOM 665 O O . LEU A 1 88 ? 1.422 -5.677 -6.068 1.00 97.69 88 LEU A O 1
ATOM 669 N N . GLU A 1 89 ? 3.403 -6.724 -6.187 1.00 96.19 89 GLU A N 1
ATOM 670 C CA . GLU A 1 89 ? 3.126 -7.323 -7.494 1.00 96.19 89 GLU A CA 1
ATOM 671 C C . GLU A 1 89 ? 2.110 -8.458 -7.354 1.00 96.19 89 GLU A C 1
ATOM 673 O O . GLU A 1 89 ? 1.151 -8.496 -8.122 1.00 96.19 89 GLU A O 1
ATOM 678 N N . GLN A 1 90 ? 2.257 -9.304 -6.329 1.00 96.50 90 GLN A N 1
ATOM 679 C CA . GLN A 1 90 ? 1.287 -10.350 -5.991 1.00 96.50 90 GLN A CA 1
ATOM 680 C C . GLN A 1 90 ? -0.085 -9.757 -5.658 1.00 96.50 90 GLN A C 1
ATOM 682 O O . GLN A 1 90 ? -1.089 -10.145 -6.249 1.00 96.50 90 GLN A O 1
ATOM 687 N N . LEU A 1 91 ? -0.136 -8.740 -4.789 1.00 96.88 91 LEU A N 1
ATOM 688 C CA . LEU A 1 91 ? -1.397 -8.068 -4.454 1.00 96.88 91 LEU A CA 1
ATOM 689 C C . LEU A 1 91 ? -2.075 -7.445 -5.683 1.00 96.88 91 LEU A C 1
ATOM 691 O O . LEU A 1 91 ? -3.301 -7.478 -5.815 1.00 96.88 91 LEU A O 1
ATOM 695 N N . HIS A 1 92 ? -1.285 -6.856 -6.584 1.00 95.94 92 HIS A N 1
ATOM 696 C CA . HIS A 1 92 ? -1.798 -6.288 -7.824 1.00 95.94 92 HIS A CA 1
ATOM 697 C C . HIS A 1 92 ? -2.284 -7.365 -8.801 1.00 95.94 92 HIS A C 1
ATOM 699 O O . HIS A 1 92 ? -3.260 -7.134 -9.513 1.00 95.94 92 HIS A O 1
ATOM 705 N N . GLU A 1 93 ? -1.635 -8.523 -8.843 1.00 94.50 93 GLU A N 1
ATOM 706 C CA . GLU A 1 93 ? -2.055 -9.648 -9.672 1.00 94.50 93 GLU A CA 1
ATOM 707 C C . GLU A 1 93 ? -3.370 -10.261 -9.177 1.00 94.50 93 GLU A C 1
ATOM 709 O O . GLU A 1 93 ? -4.297 -10.447 -9.969 1.00 94.50 93 GLU A O 1
ATOM 714 N N . ASP A 1 94 ? -3.470 -10.518 -7.873 1.00 94.75 94 ASP A N 1
ATOM 715 C CA . ASP A 1 94 ? -4.599 -11.235 -7.280 1.00 94.75 94 ASP A CA 1
ATOM 716 C C . ASP A 1 94 ? -5.868 -10.375 -7.210 1.00 94.75 94 ASP A C 1
ATOM 718 O O . ASP A 1 94 ? -6.985 -10.891 -7.274 1.00 94.75 94 ASP A O 1
ATOM 722 N N . GLN A 1 95 ? -5.715 -9.050 -7.084 1.00 94.81 95 GLN A N 1
ATOM 723 C CA . GLN A 1 95 ? -6.816 -8.096 -6.890 1.00 94.81 95 GLN A CA 1
ATOM 724 C C . GLN A 1 95 ? -7.760 -8.459 -5.718 1.00 94.81 95 GLN A C 1
ATOM 726 O O . GLN A 1 95 ? -8.901 -7.981 -5.657 1.00 94.81 95 GLN A O 1
ATOM 731 N N . ASP A 1 96 ? -7.290 -9.262 -4.758 1.00 96.50 96 ASP A N 1
ATOM 7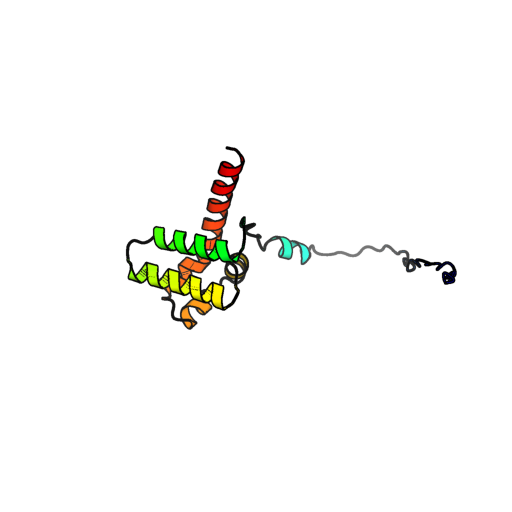32 C CA . ASP A 1 96 ? -8.072 -9.724 -3.612 1.00 96.50 96 ASP A CA 1
ATOM 733 C C . ASP A 1 96 ? -8.070 -8.685 -2.484 1.00 96.50 96 ASP A C 1
ATOM 735 O O . ASP A 1 96 ? -7.246 -8.685 -1.569 1.00 96.50 96 ASP A O 1
ATOM 739 N N . TYR A 1 97 ? -9.028 -7.762 -2.538 1.00 96.81 97 TYR A N 1
ATOM 740 C CA . TYR A 1 97 ? -9.259 -6.833 -1.434 1.00 96.81 97 TYR A CA 1
ATOM 741 C C . TYR A 1 97 ? -10.086 -7.442 -0.292 1.00 96.81 97 TYR A C 1
ATOM 743 O O . TYR A 1 97 ? -10.122 -6.858 0.794 1.00 96.81 97 TYR A O 1
ATOM 751 N N . ASP A 1 98 ? -10.775 -8.568 -0.504 1.00 98.31 98 ASP A N 1
ATOM 752 C CA . ASP A 1 98 ? -11.583 -9.201 0.542 1.00 98.31 98 ASP A CA 1
A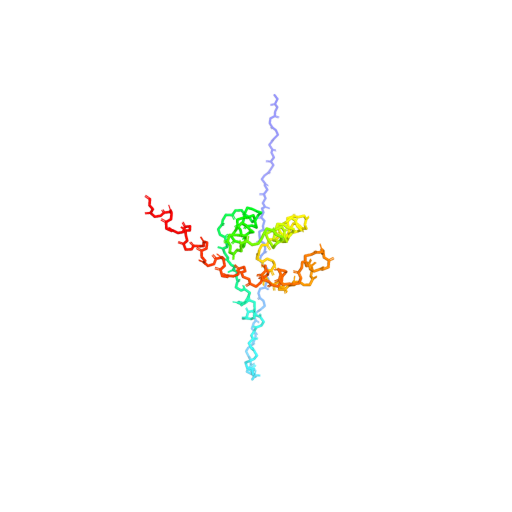TOM 753 C C . ASP A 1 98 ? -10.683 -9.880 1.586 1.00 98.31 98 ASP A C 1
ATOM 755 O O . ASP A 1 98 ? -11.049 -9.901 2.763 1.00 98.31 98 ASP A O 1
ATOM 759 N N . PHE A 1 99 ? -9.482 -10.321 1.201 1.00 97.94 99 PHE A N 1
ATOM 760 C CA . PHE A 1 99 ? -8.412 -10.744 2.110 1.00 97.94 99 PHE A CA 1
ATOM 761 C C . PHE A 1 99 ? -8.151 -9.720 3.232 1.00 97.94 99 PHE A C 1
ATOM 763 O O . PHE A 1 99 ? -8.182 -10.058 4.417 1.00 97.94 99 PHE A O 1
ATOM 770 N N . PHE A 1 100 ? -7.984 -8.438 2.899 1.00 98.50 100 PHE A N 1
ATOM 771 C CA . PHE A 1 100 ? -7.750 -7.391 3.903 1.00 98.50 100 PHE A CA 1
ATOM 772 C C . PHE A 1 100 ? -8.974 -7.134 4.785 1.00 98.50 100 PHE A C 1
ATOM 774 O O . PHE A 1 100 ? -8.841 -6.866 5.979 1.00 98.50 100 PHE A O 1
ATOM 781 N N . ILE A 1 101 ? -10.178 -7.229 4.214 1.00 98.56 101 ILE A N 1
ATOM 782 C CA . ILE A 1 101 ? -11.427 -7.044 4.963 1.00 98.56 101 ILE A CA 1
ATOM 783 C C . ILE A 1 101 ? -11.589 -8.146 6.007 1.00 98.56 101 ILE A C 1
ATOM 785 O O . ILE A 1 101 ? -11.933 -7.859 7.155 1.00 98.56 101 ILE A O 1
ATOM 789 N N . GLN A 1 102 ? -11.312 -9.391 5.623 1.00 98.44 102 GLN A N 1
ATOM 790 C CA . GLN A 1 102 ? -11.339 -10.544 6.523 1.00 98.44 102 GLN A CA 1
ATOM 791 C C . GLN A 1 102 ? -10.303 -10.412 7.647 1.00 98.44 102 GLN A C 1
ATOM 793 O O . GLN A 1 102 ? -10.578 -10.805 8.777 1.00 98.44 102 GLN A O 1
ATOM 798 N N . ASN A 1 103 ? -9.172 -9.757 7.370 1.00 98.19 103 ASN A N 1
ATOM 799 C CA . ASN A 1 103 ? -8.139 -9.425 8.353 1.00 98.19 103 ASN A CA 1
ATOM 800 C C . ASN A 1 103 ? -8.384 -8.098 9.107 1.00 98.19 103 ASN A C 1
ATOM 802 O O . ASN A 1 103 ? -7.501 -7.582 9.789 1.00 98.19 103 ASN A O 1
ATOM 806 N N . GLY A 1 104 ? -9.596 -7.539 9.035 1.00 97.94 104 GLY A N 1
ATOM 807 C CA . GLY A 1 104 ? -10.025 -6.430 9.891 1.00 97.94 104 GLY A CA 1
ATOM 808 C C . GLY A 1 104 ? -9.756 -5.023 9.352 1.00 97.94 104 GLY A C 1
ATOM 809 O O . GLY A 1 104 ? -10.012 -4.053 10.070 1.00 97.94 104 GLY A O 1
ATOM 810 N N . VAL A 1 105 ? -9.305 -4.884 8.102 1.00 98.56 105 VAL A N 1
ATOM 811 C CA . VAL A 1 105 ? -9.180 -3.583 7.426 1.00 98.56 105 VAL A CA 1
ATOM 812 C C . VAL A 1 105 ? -10.552 -3.106 6.949 1.00 98.56 105 VAL A C 1
ATOM 814 O O . VAL A 1 105 ? -11.348 -3.858 6.379 1.00 98.56 105 VAL A O 1
ATOM 817 N N . LYS A 1 106 ? -10.863 -1.818 7.124 1.00 98.62 106 LYS A N 1
ATOM 818 C CA . LYS A 1 106 ? -12.120 -1.250 6.608 1.00 98.62 106 LYS A CA 1
ATOM 819 C C . LYS A 1 106 ? -12.222 -1.398 5.082 1.00 98.62 106 LYS A C 1
ATOM 821 O O . LYS A 1 106 ? -11.318 -1.022 4.340 1.00 98.62 106 LYS A O 1
ATOM 826 N N . ARG A 1 107 ? -13.398 -1.826 4.595 1.00 98.56 107 ARG A N 1
ATOM 827 C CA . ARG A 1 107 ? -13.704 -2.083 3.166 1.00 98.56 107 ARG A CA 1
ATOM 828 C C . ARG A 1 107 ? -13.244 -0.991 2.198 1.00 98.56 107 ARG A C 1
ATOM 830 O O . ARG A 1 107 ? -12.769 -1.305 1.110 1.00 98.56 107 ARG A O 1
ATOM 837 N N . GLY A 1 108 ? -13.421 0.281 2.562 1.00 98.12 108 GLY A N 1
ATOM 838 C CA . GLY A 1 108 ? -13.006 1.405 1.718 1.00 98.12 108 GLY A CA 1
ATOM 839 C C . GLY A 1 108 ? -11.489 1.461 1.522 1.00 98.12 108 GLY A C 1
ATOM 840 O O . GLY A 1 108 ? -11.026 1.631 0.396 1.00 98.12 108 GLY A O 1
ATOM 841 N N . VAL A 1 109 ? -10.741 1.254 2.606 1.00 98.50 109 VAL A N 1
ATOM 842 C CA . VAL A 1 109 ? -9.275 1.241 2.624 1.00 98.50 109 VAL A CA 1
ATOM 843 C C . VAL A 1 109 ? -8.745 0.018 1.889 1.00 98.50 109 VAL A C 1
ATOM 845 O O . VAL A 1 109 ? -7.966 0.189 0.962 1.00 98.50 109 VAL A O 1
ATOM 848 N N . ALA A 1 110 ? -9.257 -1.179 2.189 1.00 98.75 110 ALA A N 1
ATOM 849 C CA . ALA A 1 110 ? -8.872 -2.420 1.510 1.00 98.75 110 ALA A CA 1
ATOM 850 C C . ALA A 1 110 ? -8.974 -2.308 -0.025 1.00 98.75 110 ALA A C 1
ATOM 852 O O . ALA A 1 110 ? -8.022 -2.580 -0.753 1.00 98.75 110 ALA A O 1
ATOM 853 N N . ARG A 1 111 ? -10.108 -1.802 -0.531 1.00 98.38 111 ARG A N 1
ATOM 854 C CA . ARG A 1 111 ? -10.307 -1.590 -1.975 1.00 98.38 111 ARG A CA 1
ATOM 855 C C . ARG A 1 111 ? -9.330 -0.586 -2.577 1.00 98.38 111 ARG A C 1
ATOM 857 O O . ARG A 1 111 ? -8.897 -0.759 -3.714 1.00 98.38 111 ARG A O 1
ATOM 864 N N . ARG A 1 112 ? -9.045 0.509 -1.868 1.00 98.19 112 ARG A N 1
ATOM 865 C CA . ARG A 1 112 ? -8.128 1.549 -2.352 1.00 98.19 112 ARG A CA 1
ATOM 866 C C . ARG A 1 112 ? -6.684 1.046 -2.348 1.00 98.19 112 ARG A C 1
ATOM 868 O O . ARG A 1 112 ? -5.978 1.270 -3.325 1.00 98.19 112 ARG A O 1
ATOM 875 N N . TYR A 1 113 ? -6.311 0.318 -1.299 1.00 98.25 113 TYR A N 1
ATOM 876 C CA . TYR A 1 113 ? -4.981 -0.234 -1.089 1.00 98.25 113 TYR A CA 1
ATOM 877 C C . TYR A 1 113 ? -4.573 -1.230 -2.175 1.00 98.25 113 TYR A C 1
ATOM 879 O O . TYR A 1 113 ? -3.429 -1.207 -2.597 1.00 98.25 113 TYR A O 1
ATOM 887 N N . VAL A 1 114 ? -5.489 -2.047 -2.696 1.00 98.06 114 VAL A N 1
ATOM 888 C CA . VAL A 1 114 ? -5.169 -2.958 -3.811 1.00 98.06 114 VAL A CA 1
ATOM 889 C C . VAL A 1 114 ? -5.190 -2.235 -5.162 1.00 98.06 114 VAL A C 1
ATOM 891 O O . VAL A 1 114 ? -4.277 -2.379 -5.973 1.00 98.06 114 VAL A O 1
ATOM 894 N N . ARG A 1 115 ? -6.208 -1.400 -5.415 1.00 97.25 115 ARG A N 1
ATOM 895 C CA . ARG A 1 115 ? -6.377 -0.754 -6.729 1.00 97.25 115 ARG A CA 1
ATOM 896 C C . ARG A 1 115 ? -5.243 0.209 -7.080 1.00 97.25 115 ARG A C 1
ATOM 898 O O . ARG A 1 115 ? -4.867 0.313 -8.244 1.00 97.25 115 ARG A O 1
ATOM 905 N N . ASP A 1 116 ? -4.759 0.981 -6.114 1.00 98.06 116 ASP A N 1
ATOM 906 C CA . ASP A 1 116 ? -3.863 2.101 -6.408 1.00 98.06 116 ASP A CA 1
ATOM 907 C C . ASP A 1 116 ? -2.384 1.677 -6.548 1.00 98.06 116 ASP A C 1
ATOM 909 O O . ASP A 1 116 ? -1.550 2.522 -6.877 1.00 98.06 116 ASP A O 1
ATOM 913 N N . ILE A 1 117 ? -2.064 0.384 -6.384 1.00 97.75 117 ILE A N 1
ATOM 914 C CA . ILE A 1 117 ? -0.697 -0.151 -6.500 1.00 97.75 117 ILE A CA 1
ATOM 915 C C . ILE A 1 117 ? -0.083 0.193 -7.861 1.00 97.75 117 ILE A C 1
ATOM 917 O O . ILE A 1 117 ? 1.010 0.752 -7.917 1.00 97.75 117 ILE A O 1
ATOM 921 N N . GLY A 1 118 ? -0.797 -0.076 -8.959 1.00 95.94 118 GLY A N 1
ATOM 922 C CA . GLY A 1 118 ? -0.282 0.181 -10.309 1.00 95.94 118 GLY A CA 1
ATOM 923 C C . GLY A 1 118 ? 0.052 1.658 -10.542 1.00 95.94 118 GLY A C 1
ATOM 924 O O . GLY A 1 118 ? 1.102 1.986 -11.091 1.00 95.94 118 GLY A O 1
ATOM 925 N N . ARG A 1 119 ? -0.797 2.563 -10.034 1.00 96.25 119 ARG A N 1
ATOM 926 C CA . ARG A 1 119 ? -0.565 4.014 -10.103 1.00 96.25 119 ARG A CA 1
ATOM 927 C C . ARG A 1 119 ? 0.677 4.417 -9.315 1.00 96.25 119 ARG A C 1
ATOM 929 O O . ARG A 1 119 ? 1.458 5.238 -9.786 1.00 96.25 119 ARG A O 1
ATOM 936 N N . TRP A 1 120 ? 0.843 3.888 -8.106 1.00 97.56 120 TRP A N 1
ATOM 937 C CA . TRP A 1 120 ? 2.023 4.192 -7.305 1.00 97.56 120 TRP A CA 1
ATOM 938 C C . TRP A 1 120 ? 3.301 3.653 -7.951 1.00 97.56 120 TRP A C 1
ATOM 940 O O . TRP A 1 120 ? 4.282 4.386 -8.018 1.00 97.56 120 TRP A O 1
ATOM 950 N N . ALA A 1 121 ? 3.279 2.431 -8.490 1.00 96.56 121 ALA A N 1
ATOM 951 C CA . ALA A 1 121 ? 4.432 1.828 -9.154 1.00 96.56 121 ALA A CA 1
ATOM 952 C C . ALA A 1 121 ? 4.935 2.685 -10.331 1.00 96.56 121 ALA A C 1
ATOM 954 O O . ALA A 1 121 ? 6.134 2.934 -10.450 1.00 96.56 121 ALA A O 1
ATOM 955 N N . GLU A 1 122 ? 4.030 3.207 -11.163 1.00 94.62 122 GLU A N 1
ATOM 956 C CA . GLU A 1 122 ? 4.377 4.104 -12.274 1.00 94.62 122 GLU A CA 1
ATOM 957 C C . GLU A 1 122 ? 5.016 5.423 -11.798 1.00 94.62 122 GLU A C 1
ATOM 959 O O . GLU A 1 122 ? 6.024 5.882 -12.350 1.00 94.62 122 GLU A O 1
ATOM 964 N N . LEU A 1 123 ? 4.472 6.013 -10.729 1.00 94.56 123 LEU A N 1
ATOM 965 C CA . LEU A 1 123 ? 5.041 7.213 -10.113 1.00 94.56 123 LEU A CA 1
ATOM 966 C C . LEU A 1 123 ? 6.425 6.936 -9.513 1.00 94.56 123 LEU A C 1
ATOM 968 O O . LEU A 1 123 ? 7.349 7.719 -9.727 1.00 94.56 123 LEU A O 1
ATOM 972 N N . HIS A 1 124 ? 6.576 5.817 -8.806 1.00 93.62 124 HIS A N 1
ATOM 973 C CA . HIS A 1 124 ? 7.807 5.454 -8.109 1.00 93.62 124 HIS A CA 1
ATOM 974 C C . HIS A 1 124 ? 8.961 5.161 -9.079 1.00 93.62 124 HIS A C 1
ATOM 976 O O . HIS A 1 124 ? 10.097 5.582 -8.852 1.00 93.62 124 HIS A O 1
ATOM 982 N N . LYS A 1 125 ? 8.660 4.530 -10.221 1.00 91.50 125 LYS A N 1
ATOM 983 C CA . LYS A 1 125 ? 9.607 4.387 -11.338 1.00 91.50 125 LYS A CA 1
ATOM 984 C C . LYS A 1 125 ? 10.086 5.739 -11.854 1.00 91.50 125 LYS A C 1
ATOM 986 O O . LYS A 1 125 ? 11.282 5.962 -12.021 1.00 91.50 125 LYS A O 1
ATOM 991 N N . SER A 1 126 ? 9.149 6.656 -12.082 1.00 88.31 126 SER A N 1
ATOM 992 C CA . SER A 1 126 ? 9.448 7.976 -12.638 1.00 88.31 126 SER A CA 1
ATOM 993 C C . SER A 1 126 ? 10.332 8.815 -11.710 1.00 88.31 126 SER A C 1
ATOM 995 O O . SER A 1 126 ? 11.180 9.572 -12.184 1.00 88.31 126 SER A O 1
ATOM 997 N N . THR A 1 127 ? 10.159 8.686 -10.391 1.00 86.50 127 THR A N 1
ATOM 998 C CA . THR A 1 127 ? 11.018 9.359 -9.407 1.00 86.50 127 THR A CA 1
ATOM 999 C C . THR A 1 127 ? 12.405 8.726 -9.334 1.00 86.50 127 THR A C 1
ATOM 1001 O O . THR A 1 127 ? 13.391 9.453 -9.379 1.00 86.50 127 THR A O 1
ATOM 1004 N N . CYS A 1 128 ? 12.492 7.392 -9.323 1.00 80.75 128 CYS A N 1
ATOM 1005 C CA . CYS A 1 128 ? 13.765 6.675 -9.226 1.00 80.75 128 CYS A CA 1
ATOM 1006 C C . CYS A 1 128 ? 14.664 6.888 -10.458 1.00 80.75 128 CYS A C 1
ATOM 1008 O O . CYS A 1 128 ? 15.882 6.995 -10.324 1.00 80.75 128 CYS A O 1
ATOM 1010 N N . ASN A 1 129 ? 14.089 6.999 -11.660 1.00 77.31 129 ASN A N 1
ATOM 1011 C CA . ASN A 1 129 ? 14.870 7.277 -12.872 1.00 77.31 129 ASN A CA 1
ATOM 1012 C C . ASN A 1 129 ? 15.542 8.658 -12.821 1.00 77.31 129 ASN A C 1
ATOM 1014 O O . ASN A 1 129 ? 16.710 8.782 -13.165 1.00 77.31 129 ASN A O 1
ATOM 1018 N N . ARG A 1 130 ? 14.837 9.679 -12.317 1.00 75.19 130 ARG A N 1
ATOM 1019 C CA . ARG A 1 130 ? 15.360 11.052 -12.223 1.00 75.19 130 ARG A CA 1
ATOM 1020 C C . ARG A 1 130 ? 16.536 11.173 -11.252 1.00 75.19 130 ARG A C 1
ATOM 1022 O O . ARG A 1 130 ? 17.450 11.957 -11.491 1.00 75.19 130 ARG A O 1
ATOM 1029 N N . GLU A 1 131 ? 16.497 10.421 -10.157 1.00 74.00 131 GLU A N 1
ATOM 1030 C CA . GLU A 1 131 ? 17.549 10.419 -9.133 1.00 74.00 131 GLU A CA 1
ATOM 1031 C C . GLU A 1 131 ? 18.827 9.710 -9.600 1.00 74.00 131 GLU A C 1
ATOM 1033 O O . GLU A 1 131 ? 19.902 10.019 -9.104 1.00 74.00 131 GLU A O 1
ATOM 1038 N N . GLN A 1 132 ? 18.733 8.797 -10.572 1.00 62.75 132 GLN A N 1
ATOM 1039 C CA . GLN A 1 132 ? 19.895 8.114 -11.156 1.00 62.75 132 GLN A CA 1
ATOM 1040 C C . GLN A 1 132 ? 20.608 8.942 -12.240 1.00 62.75 132 GLN A C 1
ATOM 1042 O O . GLN A 1 132 ? 21.737 8.623 -12.606 1.00 62.75 132 GLN A O 1
ATOM 1047 N N . GLU A 1 133 ? 19.964 9.992 -12.755 1.00 59.50 133 GLU A N 1
ATOM 1048 C CA . GLU A 1 133 ? 20.501 10.881 -13.797 1.00 59.50 133 GLU A CA 1
ATOM 1049 C C . GLU A 1 133 ? 21.101 12.192 -13.244 1.00 59.50 133 GLU A C 1
ATOM 1051 O O . GLU A 1 133 ? 21.606 12.999 -14.027 1.00 59.50 133 GLU A O 1
ATOM 1056 N N . SER A 1 134 ? 21.040 12.419 -11.923 1.00 50.69 134 SER A N 1
ATOM 1057 C CA . SER A 1 134 ? 21.546 13.628 -11.238 1.00 50.69 134 SER A CA 1
ATOM 1058 C C . SER A 1 134 ? 22.838 13.359 -10.470 1.00 50.69 134 SER A C 1
ATOM 1060 O O . SER A 1 134 ? 23.700 14.266 -10.458 1.00 50.69 134 SER A O 1
#

pLDDT: mean 82.97, std 19.74, range [40.03, 98.81]